Protein AF-A0A386PTB7-F1 (afdb_monomer_lite)

Radius of gyration: 11.57 Å; chains: 1; bounding box: 25×20×30 Å

Secondary structure (DSSP, 8-state):
-HHHHHHHHHHHHHHHHHHHHHHTT--HHHHHHHTT--HHHHHHHHTT--SHHHHHHHHHHHHHHT-

Organism: NCBI:txid2304606

Structure (mmCIF, N/CA/C/O backbone):
data_AF-A0A386PTB7-F1
#
_entry.id   AF-A0A386PTB7-F1
#
loop_
_atom_site.group_PDB
_atom_site.id
_at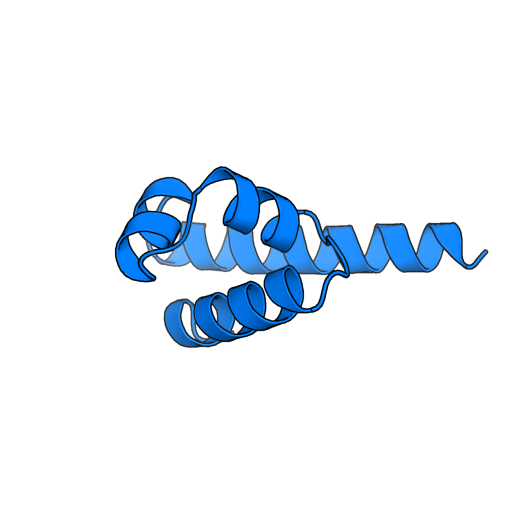om_site.type_symbol
_atom_site.label_atom_id
_atom_site.label_alt_id
_atom_site.label_comp_id
_atom_site.label_asym_id
_atom_site.label_entity_id
_atom_site.label_seq_id
_atom_site.pdbx_PDB_ins_code
_atom_site.Cartn_x
_atom_site.Cartn_y
_atom_site.Cartn_z
_atom_site.occupancy
_atom_site.B_iso_or_equiv
_atom_site.auth_seq_id
_atom_site.auth_comp_id
_atom_site.auth_asym_id
_atom_site.auth_atom_id
_atom_site.pdbx_PDB_model_num
ATOM 1 N N . MET A 1 1 ? 10.964 9.968 -21.207 1.00 60.97 1 MET A N 1
ATOM 2 C CA . MET A 1 1 ? 12.161 9.285 -20.660 1.00 60.97 1 MET A CA 1
ATOM 3 C C . MET A 1 1 ? 11.696 8.095 -19.823 1.00 60.97 1 MET A C 1
ATOM 5 O O . MET A 1 1 ? 10.724 8.279 -19.100 1.00 60.97 1 MET A O 1
ATOM 9 N N . PRO A 1 2 ? 12.321 6.906 -19.894 1.00 82.06 2 PRO A N 1
ATOM 10 C CA . PRO A 1 2 ? 11.875 5.713 -19.154 1.00 82.06 2 PRO A CA 1
ATOM 11 C C . PRO A 1 2 ? 11.721 5.941 -17.641 1.00 82.06 2 PRO A C 1
ATOM 13 O O . PRO A 1 2 ? 10.765 5.475 -17.036 1.00 82.06 2 PRO A O 1
ATOM 16 N N . GLU A 1 3 ? 12.607 6.736 -17.038 1.00 84.50 3 GLU A N 1
ATOM 17 C CA . GLU A 1 3 ? 12.564 7.083 -15.609 1.00 84.50 3 GLU A CA 1
ATOM 18 C C . GLU A 1 3 ? 11.299 7.852 -15.202 1.00 84.50 3 GLU A C 1
ATOM 20 O O . GLU A 1 3 ? 10.744 7.603 -14.134 1.00 84.50 3 GLU A O 1
ATOM 25 N N . GLN A 1 4 ? 10.804 8.745 -16.066 1.00 88.56 4 GLN A N 1
ATOM 26 C CA . GLN A 1 4 ? 9.555 9.476 -15.823 1.00 88.56 4 GLN A CA 1
ATOM 27 C C . GLN A 1 4 ? 8.359 8.524 -15.826 1.00 88.56 4 GLN A C 1
ATOM 29 O O . GLN A 1 4 ? 7.525 8.594 -14.933 1.00 88.56 4 GLN A O 1
ATOM 34 N N . GLN A 1 5 ? 8.330 7.575 -16.767 1.00 88.12 5 GLN A N 1
ATOM 35 C CA . GLN A 1 5 ? 7.267 6.570 -16.841 1.00 88.12 5 GLN A CA 1
ATOM 36 C C . GLN A 1 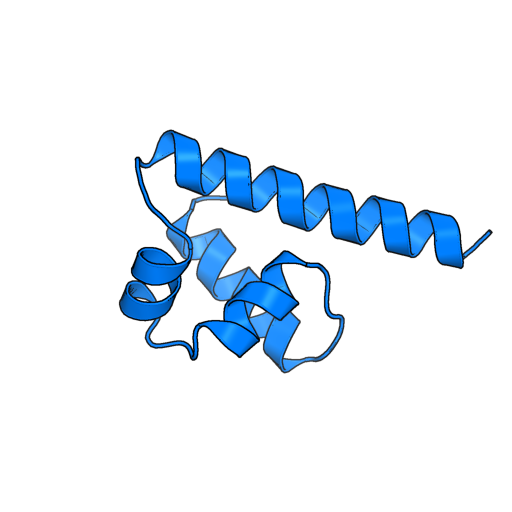5 ? 7.259 5.663 -15.602 1.00 88.12 5 GLN A C 1
ATOM 38 O O . GLN A 1 5 ? 6.197 5.341 -15.076 1.00 88.12 5 GLN A O 1
ATOM 43 N N . PHE A 1 6 ? 8.434 5.283 -15.084 1.00 88.31 6 PHE A N 1
ATOM 44 C CA . PHE A 1 6 ? 8.521 4.524 -13.833 1.00 88.31 6 PHE A CA 1
ATOM 45 C C . PHE A 1 6 ? 8.039 5.327 -12.622 1.00 88.31 6 PHE A C 1
ATOM 47 O O . PHE A 1 6 ? 7.353 4.774 -11.761 1.00 88.31 6 PHE A O 1
ATOM 54 N N . ALA A 1 7 ? 8.373 6.617 -12.553 1.00 92.12 7 ALA A N 1
ATOM 55 C CA . ALA A 1 7 ? 7.921 7.492 -11.478 1.00 92.12 7 ALA A CA 1
ATOM 56 C C . ALA A 1 7 ? 6.398 7.703 -11.510 1.00 92.12 7 ALA A C 1
ATOM 58 O O . ALA A 1 7 ? 5.747 7.621 -10.469 1.00 92.12 7 ALA A O 1
ATOM 59 N N . GLU A 1 8 ? 5.827 7.914 -12.698 1.00 95.19 8 GLU A N 1
ATOM 60 C CA . GLU A 1 8 ? 4.379 8.032 -12.907 1.00 95.19 8 GLU A CA 1
ATOM 61 C C . GLU A 1 8 ? 3.650 6.756 -12.478 1.00 95.19 8 GLU A C 1
ATOM 63 O O . GLU A 1 8 ? 2.706 6.817 -11.691 1.00 95.19 8 GLU A O 1
ATOM 68 N N . TYR A 1 9 ? 4.149 5.593 -12.900 1.00 92.69 9 TYR A N 1
ATOM 69 C CA . TYR A 1 9 ? 3.584 4.302 -12.516 1.00 92.69 9 TYR A CA 1
ATOM 70 C C . TYR A 1 9 ? 3.646 4.055 -11.000 1.00 92.69 9 TYR A C 1
ATOM 72 O O . TYR A 1 9 ? 2.670 3.617 -10.387 1.00 92.69 9 TYR A O 1
ATOM 80 N N . ALA A 1 10 ? 4.776 4.367 -10.357 1.00 94.88 10 ALA A N 1
ATOM 81 C CA . ALA A 1 10 ? 4.910 4.250 -8.906 1.00 94.88 10 ALA A CA 1
ATOM 82 C C . ALA A 1 10 ? 3.932 5.178 -8.164 1.00 94.88 10 ALA A C 1
ATOM 84 O O . ALA A 1 10 ? 3.322 4.774 -7.171 1.00 94.88 10 ALA A O 1
ATOM 85 N N . HIS A 1 11 ? 3.749 6.401 -8.666 1.00 97.19 11 HIS A N 1
ATOM 86 C CA . HIS A 1 11 ? 2.802 7.364 -8.115 1.00 97.19 11 HIS A CA 1
ATOM 87 C C . HIS A 1 11 ? 1.345 6.899 -8.265 1.00 97.19 11 HIS A C 1
ATOM 89 O O . HIS A 1 11 ? 0.547 7.054 -7.335 1.00 97.19 11 HIS A O 1
ATOM 95 N N . GLU A 1 12 ? 0.991 6.309 -9.407 1.00 96.88 12 GLU A N 1
ATOM 96 C CA . GLU A 1 12 ? -0.340 5.753 -9.663 1.00 96.88 12 GLU A CA 1
ATOM 97 C C . GLU A 1 12 ? -0.667 4.598 -8.706 1.00 96.88 12 GLU A C 1
ATOM 99 O O . GLU A 1 12 ? -1.730 4.602 -8.075 1.00 96.88 12 GLU A O 1
ATOM 104 N N . ILE A 1 13 ? 0.271 3.660 -8.519 1.00 96.25 13 ILE A N 1
ATOM 105 C CA . ILE A 1 13 ? 0.153 2.578 -7.528 1.00 96.25 13 ILE A CA 1
ATOM 106 C C . ILE A 1 13 ? -0.093 3.157 -6.134 1.00 96.25 13 ILE A C 1
ATOM 108 O O . ILE A 1 13 ? -1.043 2.759 -5.451 1.00 96.25 13 ILE A O 1
ATOM 112 N N . GLU A 1 14 ? 0.768 4.082 -5.698 1.00 97.94 14 GLU A N 1
ATOM 113 C CA . GLU A 1 14 ? 0.699 4.638 -4.348 1.00 97.94 14 GLU A CA 1
ATOM 114 C C . GLU A 1 14 ? -0.646 5.334 -4.114 1.00 97.94 14 GLU A C 1
ATOM 116 O O . GLU A 1 14 ? -1.293 5.115 -3.084 1.00 97.94 14 GLU A O 1
ATOM 121 N N . SER A 1 15 ? -1.075 6.151 -5.077 1.00 98.06 15 SER A N 1
ATOM 122 C CA . SER A 1 15 ? -2.314 6.925 -4.999 1.00 98.06 15 SER A CA 1
ATOM 123 C C . SER A 1 15 ? -3.536 6.014 -4.938 1.00 98.06 15 SER A C 1
ATOM 125 O O . SER A 1 15 ? -4.381 6.173 -4.055 1.00 98.06 15 SER A O 1
ATOM 127 N N . THR A 1 16 ? -3.598 5.013 -5.816 1.00 98.06 16 THR A N 1
ATOM 128 C CA . THR A 1 16 ? -4.715 4.062 -5.888 1.00 98.06 16 THR A CA 1
ATOM 129 C C . THR A 1 16 ? -4.881 3.307 -4.571 1.00 98.06 16 THR A C 1
ATOM 131 O O . THR A 1 16 ? -5.979 3.248 -4.010 1.00 98.06 16 THR A O 1
ATOM 134 N N . ILE A 1 17 ? -3.778 2.798 -4.013 1.00 97.94 17 ILE A N 1
ATOM 135 C CA . ILE A 1 17 ? -3.803 2.058 -2.747 1.00 97.94 17 ILE A CA 1
ATOM 136 C C . ILE A 1 17 ? -4.182 2.978 -1.581 1.00 97.94 17 ILE A C 1
ATOM 138 O O . ILE A 1 17 ? -5.009 2.599 -0.752 1.00 97.94 17 ILE A O 1
ATOM 142 N N . LYS A 1 18 ? -3.633 4.198 -1.510 1.00 97.81 18 LYS A N 1
ATOM 143 C CA . LYS A 1 18 ? -3.975 5.158 -0.446 1.00 97.81 18 LYS A CA 1
ATOM 144 C C . LYS A 1 18 ? -5.445 5.568 -0.474 1.00 97.81 18 LYS A C 1
ATOM 146 O O . LYS A 1 18 ? -6.064 5.657 0.583 1.00 97.81 18 LYS A O 1
ATOM 151 N N . ILE A 1 19 ? -6.020 5.769 -1.658 1.00 98.31 19 ILE A N 1
ATOM 152 C CA . ILE A 1 19 ? -7.451 6.057 -1.806 1.00 98.31 19 ILE A CA 1
ATOM 153 C C . ILE A 1 19 ? -8.289 4.851 -1.362 1.00 98.31 19 ILE A C 1
ATOM 155 O O . ILE A 1 19 ? -9.281 5.028 -0.655 1.00 98.31 19 ILE A O 1
ATOM 159 N N . GLY A 1 20 ? -7.895 3.628 -1.732 1.00 98.19 20 GLY A N 1
ATOM 160 C CA . GLY A 1 20 ? -8.576 2.404 -1.294 1.00 98.19 20 GLY A CA 1
ATOM 161 C C . GLY A 1 20 ? -8.565 2.229 0.229 1.00 98.19 20 GLY A C 1
ATOM 162 O O . GLY A 1 20 ? -9.598 1.931 0.827 1.00 98.19 20 GLY A O 1
ATOM 163 N N . LEU A 1 21 ? -7.420 2.490 0.861 1.00 98.12 21 LEU A N 1
ATOM 164 C CA . LEU A 1 21 ? -7.262 2.506 2.317 1.00 98.12 21 LEU A CA 1
ATOM 165 C C . LEU A 1 21 ? -8.155 3.558 2.98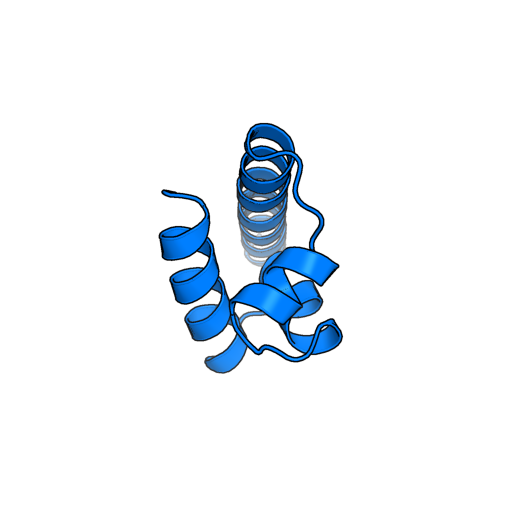4 1.00 98.12 21 LEU A C 1
ATOM 167 O O . LEU A 1 21 ? -8.880 3.244 3.929 1.00 98.12 21 LEU A O 1
ATOM 171 N N . PHE A 1 22 ? -8.167 4.780 2.444 1.00 98.12 22 PHE A N 1
ATOM 172 C CA . PHE A 1 22 ? -9.016 5.866 2.932 1.00 98.12 22 PHE A CA 1
ATOM 173 C C . PHE A 1 22 ? -10.505 5.501 2.876 1.00 98.12 22 PHE A C 1
ATOM 175 O O . PHE A 1 22 ? -11.206 5.632 3.875 1.00 98.12 22 PHE A O 1
ATOM 182 N N . LYS A 1 23 ? -10.981 4.951 1.750 1.00 97.94 23 LYS A N 1
ATOM 183 C CA . LYS A 1 23 ? -12.379 4.503 1.588 1.00 97.94 23 LYS A CA 1
ATOM 184 C C . LYS A 1 23 ? -12.802 3.438 2.605 1.00 97.94 23 LYS A C 1
ATOM 186 O O . LYS A 1 23 ? -13.994 3.264 2.839 1.00 97.94 23 LYS A O 1
ATOM 191 N N . ARG A 1 24 ? -11.843 2.717 3.188 1.00 96.38 24 ARG A N 1
ATOM 192 C CA . ARG A 1 24 ? -12.070 1.654 4.174 1.00 96.38 24 ARG A CA 1
ATOM 193 C C . ARG A 1 24 ? -11.745 2.057 5.608 1.00 96.38 24 ARG A C 1
ATOM 195 O O . ARG A 1 24 ? -11.848 1.204 6.482 1.00 96.38 24 ARG A O 1
ATOM 202 N N . ASN A 1 25 ? -11.368 3.315 5.852 1.00 97.38 25 ASN A N 1
ATOM 203 C CA . ASN A 1 25 ? -10.890 3.787 7.155 1.00 97.38 25 ASN A CA 1
ATOM 204 C C . ASN A 1 25 ? -9.776 2.890 7.730 1.00 97.38 25 ASN A C 1
ATOM 206 O O . ASN A 1 25 ? -9.804 2.538 8.905 1.00 97.38 25 ASN A O 1
ATOM 210 N N . MET A 1 26 ? -8.820 2.494 6.883 1.00 96.69 26 MET A N 1
ATOM 211 C CA . MET A 1 26 ? -7.742 1.563 7.223 1.00 96.69 26 MET A CA 1
ATOM 212 C C . MET A 1 26 ? -6.371 2.203 6.985 1.00 96.69 26 MET A C 1
ATOM 214 O O . MET A 1 26 ? -6.161 2.928 6.013 1.00 96.69 26 MET A O 1
ATOM 218 N N . THR A 1 27 ? -5.407 1.904 7.847 1.00 97.75 27 THR A N 1
ATOM 219 C CA . THR A 1 27 ? -4.002 2.306 7.715 1.00 97.75 27 THR A CA 1
ATOM 220 C C . THR A 1 27 ? -3.173 1.252 6.971 1.00 97.75 27 THR A C 1
ATOM 222 O O . THR A 1 27 ? -3.523 0.077 6.901 1.00 97.75 27 THR A O 1
ATOM 225 N N . GLN A 1 28 ? -2.002 1.638 6.449 1.00 97.75 28 GLN A N 1
ATOM 226 C CA . GLN A 1 28 ? -1.059 0.681 5.843 1.00 97.75 28 GLN A CA 1
ATOM 227 C C . GLN A 1 28 ? -0.555 -0.370 6.846 1.00 97.75 28 GLN A C 1
ATOM 229 O O . GLN A 1 28 ? -0.250 -1.493 6.455 1.00 97.75 28 GLN A O 1
ATOM 234 N N . LYS A 1 29 ? -0.480 -0.017 8.137 1.00 97.56 29 LYS A N 1
ATOM 235 C CA . LYS A 1 29 ? -0.086 -0.941 9.205 1.00 97.56 29 LYS A CA 1
ATOM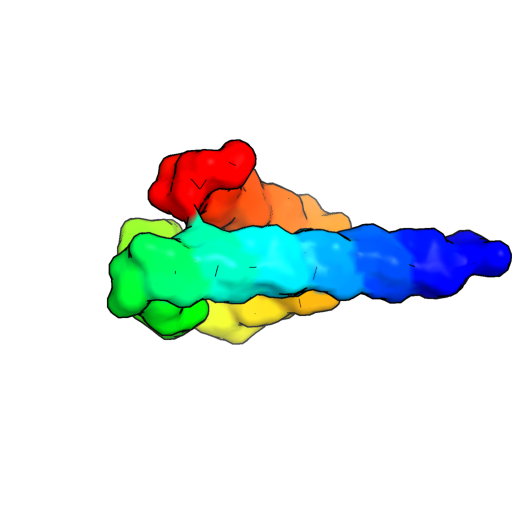 236 C C . LYS A 1 29 ? -1.150 -2.018 9.415 1.00 97.56 29 LYS A C 1
ATOM 238 O O . LYS A 1 29 ? -0.813 -3.194 9.400 1.00 97.56 29 LYS A O 1
ATOM 243 N N . GLU A 1 30 ? -2.414 -1.620 9.536 1.00 98.12 30 GLU A N 1
ATOM 244 C CA . GLU A 1 30 ? -3.536 -2.562 9.665 1.00 98.12 30 GLU A CA 1
ATOM 245 C C . GLU A 1 30 ? -3.664 -3.445 8.422 1.00 98.12 30 GLU A C 1
ATOM 247 O O . GLU A 1 30 ? -3.898 -4.643 8.538 1.00 98.12 30 GLU A O 1
ATOM 252 N N . LEU A 1 31 ? -3.427 -2.890 7.228 1.00 98.19 31 LEU A N 1
ATOM 253 C CA . LEU A 1 31 ? -3.357 -3.677 5.998 1.00 98.19 31 LEU A CA 1
ATOM 254 C C . LEU A 1 31 ? -2.228 -4.719 6.047 1.00 98.19 31 LEU A C 1
ATOM 256 O O . LEU A 1 31 ? -2.451 -5.860 5.651 1.00 98.19 31 LEU A O 1
ATOM 260 N N . ALA A 1 32 ? -1.036 -4.352 6.533 1.00 98.12 32 ALA A N 1
ATOM 261 C CA . ALA A 1 32 ? 0.082 -5.286 6.692 1.00 98.12 32 ALA A CA 1
ATOM 262 C C . ALA A 1 32 ? -0.256 -6.417 7.667 1.00 98.12 32 ALA A C 1
ATOM 264 O O . ALA A 1 32 ? 0.016 -7.578 7.372 1.00 98.12 32 ALA A O 1
ATOM 265 N N . GLU A 1 33 ? -0.877 -6.084 8.797 1.00 98.06 33 GLU A N 1
ATOM 266 C CA . GLU A 1 33 ? -1.336 -7.058 9.789 1.00 98.06 33 GLU A CA 1
ATOM 267 C C . GLU A 1 33 ? -2.395 -7.998 9.195 1.00 98.06 33 GLU A C 1
ATOM 269 O O . GLU A 1 33 ? -2.284 -9.214 9.352 1.00 98.06 33 GLU A O 1
ATOM 274 N N . LEU A 1 34 ? -3.354 -7.453 8.438 1.00 97.44 34 LEU A N 1
ATOM 275 C CA . LEU A 1 34 ? -4.441 -8.198 7.799 1.00 97.44 34 LEU A CA 1
ATOM 276 C C . LEU A 1 34 ? -3.947 -9.229 6.776 1.00 97.44 34 LEU A C 1
ATOM 278 O O . LEU A 1 34 ? -4.514 -10.314 6.684 1.00 97.44 34 LEU A O 1
ATOM 282 N N . ILE A 1 35 ? -2.909 -8.903 6.002 1.00 96.88 35 ILE A N 1
ATOM 283 C CA . ILE A 1 35 ? -2.329 -9.825 5.006 1.00 96.88 35 ILE A CA 1
ATOM 284 C C . ILE A 1 35 ? -1.106 -10.587 5.537 1.00 96.88 35 ILE A C 1
ATOM 286 O O . ILE A 1 35 ? -0.425 -11.265 4.768 1.00 96.88 35 ILE A O 1
ATOM 290 N N . HIS A 1 36 ? -0.809 -10.469 6.835 1.00 97.31 36 HIS A N 1
ATOM 291 C CA . HIS A 1 36 ? 0.360 -11.066 7.487 1.00 97.31 36 HIS A CA 1
ATOM 292 C C . HIS A 1 36 ? 1.696 -10.734 6.793 1.00 97.31 36 HIS A C 1
ATOM 294 O O . HIS A 1 36 ? 2.589 -11.576 6.675 1.00 97.31 36 HIS A O 1
ATOM 300 N N . ALA A 1 37 ? 1.846 -9.492 6.328 1.00 97.19 37 ALA A N 1
ATOM 301 C CA . ALA A 1 37 ? 3.058 -9.002 5.683 1.00 97.19 37 ALA A CA 1
ATOM 302 C C . ALA A 1 37 ? 3.932 -8.185 6.638 1.00 97.19 37 ALA A C 1
ATOM 304 O O . ALA A 1 37 ? 3.461 -7.500 7.545 1.00 97.19 37 ALA A O 1
ATOM 305 N N . ASN A 1 38 ? 5.239 -8.183 6.372 1.00 97.50 38 ASN A N 1
ATOM 306 C CA . ASN A 1 38 ? 6.140 -7.233 7.007 1.00 97.50 38 ASN A CA 1
ATOM 307 C C . ASN A 1 38 ? 5.778 -5.788 6.567 1.00 97.50 38 ASN A C 1
ATOM 309 O O . ASN A 1 38 ? 5.749 -5.520 5.360 1.00 97.50 38 ASN A O 1
ATOM 313 N N . PRO A 1 39 ? 5.563 -4.837 7.501 1.00 97.38 39 PRO A N 1
ATOM 314 C CA . PRO A 1 39 ? 5.144 -3.475 7.160 1.00 97.38 39 PRO A CA 1
ATOM 315 C C . PRO A 1 39 ? 6.127 -2.721 6.259 1.00 97.38 39 PRO A C 1
ATOM 317 O O . PRO A 1 39 ? 5.711 -1.982 5.371 1.00 97.38 39 PRO A O 1
ATOM 320 N N . GLN A 1 40 ? 7.438 -2.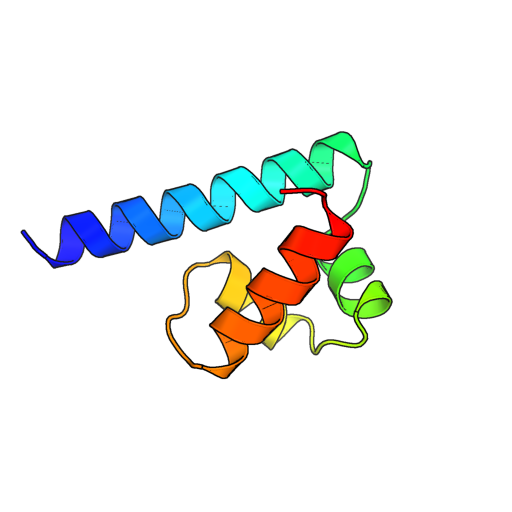912 6.438 1.00 97.38 40 GLN A N 1
ATOM 321 C CA . GLN A 1 40 ? 8.444 -2.253 5.603 1.00 97.38 40 GLN A CA 1
ATOM 322 C C . GLN A 1 40 ? 8.398 -2.777 4.163 1.00 97.38 40 GLN A C 1
ATOM 324 O O . GLN A 1 40 ? 8.467 -1.994 3.216 1.00 97.38 40 GLN A O 1
ATOM 329 N N . GLN A 1 41 ? 8.244 -4.091 3.982 1.00 97.44 41 GLN A N 1
ATOM 330 C CA . GLN A 1 41 ? 8.087 -4.694 2.658 1.00 97.44 41 GLN A CA 1
ATOM 331 C C . GLN A 1 41 ? 6.802 -4.224 1.974 1.00 97.44 41 GLN A C 1
ATOM 333 O O . GLN A 1 41 ? 6.857 -3.840 0.806 1.00 97.44 41 GLN A O 1
ATOM 338 N N . LEU A 1 42 ? 5.684 -4.180 2.705 1.00 98.25 42 LEU A N 1
ATOM 339 C CA . LEU A 1 42 ? 4.427 -3.656 2.179 1.00 98.25 42 LEU A CA 1
ATOM 340 C C . LEU A 1 42 ? 4.565 -2.192 1.753 1.00 98.25 42 LEU A C 1
ATOM 342 O O . LEU A 1 42 ? 4.173 -1.835 0.646 1.00 98.25 42 LEU A O 1
ATOM 346 N N . ASN A 1 43 ? 5.171 -1.347 2.584 1.00 97.88 43 ASN A N 1
ATOM 347 C CA . ASN A 1 43 ? 5.320 0.071 2.267 1.00 97.88 43 ASN A CA 1
ATOM 348 C C . ASN A 1 43 ? 6.173 0.289 1.012 1.00 97.88 43 ASN A C 1
ATOM 350 O O . ASN A 1 43 ? 5.830 1.135 0.189 1.00 97.88 43 ASN A O 1
ATOM 354 N N . ARG A 1 44 ? 7.233 -0.505 0.807 1.00 97.75 44 ARG A N 1
ATOM 355 C CA . ARG A 1 44 ? 8.002 -0.481 -0.450 1.00 97.75 44 ARG A CA 1
ATOM 356 C C . ARG A 1 44 ? 7.153 -0.901 -1.646 1.00 97.75 44 ARG A C 1
ATOM 358 O O . ARG A 1 44 ? 7.199 -0.244 -2.683 1.00 97.75 44 ARG A O 1
ATOM 365 N N . ALA A 1 45 ? 6.338 -1.942 -1.492 1.00 97.81 45 ALA A N 1
ATOM 366 C CA . ALA A 1 45 ? 5.422 -2.380 -2.536 1.00 97.81 45 ALA A CA 1
ATOM 367 C C . ALA A 1 45 ? 4.420 -1.277 -2.915 1.00 97.81 45 ALA A C 1
ATOM 369 O O . ALA A 1 45 ? 4.201 -1.026 -4.099 1.00 97.81 45 ALA A O 1
ATOM 370 N N . ILE A 1 46 ? 3.864 -0.567 -1.932 1.00 97.56 46 ILE A N 1
ATOM 371 C CA . ILE A 1 46 ? 2.961 0.568 -2.171 1.00 97.56 46 ILE A CA 1
ATOM 372 C C . ILE A 1 46 ? 3.699 1.736 -2.840 1.00 97.56 46 ILE A C 1
ATOM 374 O O . ILE A 1 46 ? 3.122 2.428 -3.668 1.00 97.56 46 ILE A O 1
ATOM 378 N N . LYS A 1 47 ? 4.987 1.923 -2.537 1.00 97.00 47 LYS A N 1
ATOM 379 C CA . LYS A 1 47 ? 5.862 2.938 -3.147 1.00 97.00 47 LYS A CA 1
ATOM 380 C C . LYS A 1 47 ? 6.369 2.580 -4.552 1.00 97.00 47 LYS A C 1
ATOM 382 O O . LYS A 1 47 ? 7.221 3.285 -5.080 1.00 97.00 47 LYS A O 1
ATOM 387 N N . GLY A 1 48 ? 5.867 1.501 -5.155 1.00 95.38 48 GLY A N 1
ATOM 388 C CA . GLY A 1 48 ? 6.193 1.131 -6.534 1.00 95.38 48 GLY A CA 1
ATOM 389 C C . GLY A 1 48 ? 7.445 0.267 -6.698 1.00 95.38 48 GLY A C 1
ATOM 390 O O . GLY A 1 48 ? 7.933 0.122 -7.813 1.00 95.38 48 GLY A O 1
ATOM 391 N N . ASP A 1 49 ? 7.958 -0.354 -5.629 1.00 96.31 49 ASP A N 1
ATOM 392 C CA . ASP A 1 49 ? 9.065 -1.313 -5.731 1.00 96.31 49 ASP A CA 1
ATOM 393 C C . ASP A 1 49 ? 8.719 -2.453 -6.715 1.00 96.31 49 ASP A C 1
ATOM 395 O O . ASP A 1 49 ? 7.619 -3.019 -6.691 1.00 96.31 49 ASP A O 1
ATOM 399 N N . MET A 1 50 ? 9.647 -2.768 -7.620 1.00 93.25 50 MET A N 1
ATOM 400 C CA . MET A 1 50 ? 9.406 -3.668 -8.757 1.00 93.25 50 MET A CA 1
ATOM 401 C C . MET A 1 50 ? 9.848 -5.116 -8.513 1.00 93.25 50 MET A C 1
ATOM 403 O O . MET A 1 50 ? 9.768 -5.942 -9.424 1.00 93.25 50 MET A O 1
ATOM 407 N N . THR A 1 5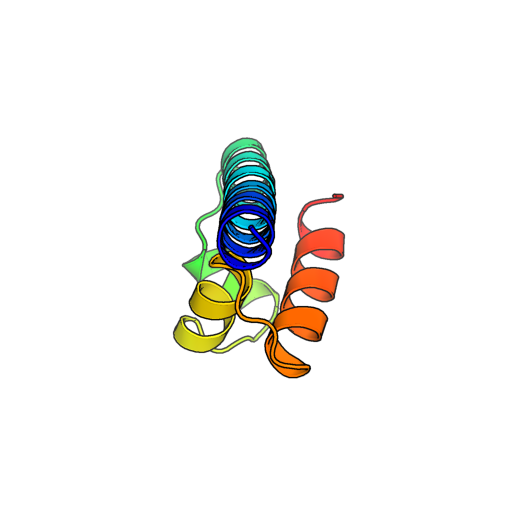1 ? 10.293 -5.458 -7.300 1.00 96.50 51 THR A N 1
ATOM 408 C CA . THR A 1 51 ? 10.668 -6.842 -6.981 1.00 96.50 51 THR A CA 1
ATOM 409 C C . THR A 1 51 ? 9.467 -7.789 -7.119 1.00 96.50 51 THR A C 1
ATOM 411 O O . THR A 1 51 ? 8.323 -7.369 -6.905 1.00 96.50 51 THR A O 1
ATOM 414 N N . PRO A 1 52 ? 9.691 -9.085 -7.416 1.00 97.94 52 PRO A N 1
ATOM 415 C CA . PRO A 1 52 ? 8.615 -10.077 -7.453 1.00 97.94 52 PRO A CA 1
ATOM 416 C C . PRO A 1 52 ? 7.777 -10.067 -6.172 1.00 97.94 52 PRO A C 1
ATOM 418 O O . PRO A 1 52 ? 6.550 -10.065 -6.231 1.00 97.94 52 PRO A O 1
ATOM 421 N N . LYS A 1 53 ? 8.433 -9.915 -5.013 1.00 97.06 53 LYS A N 1
ATOM 422 C CA . LYS A 1 53 ? 7.741 -9.875 -3.726 1.00 97.06 53 LYS A CA 1
ATOM 423 C C . LYS A 1 53 ? 6.801 -8.679 -3.585 1.00 97.06 53 LYS A C 1
ATOM 425 O O . LYS A 1 53 ? 5.691 -8.821 -3.082 1.00 97.06 53 LYS A O 1
ATOM 430 N N . SER A 1 54 ? 7.226 -7.503 -4.038 1.00 97.75 54 SER A N 1
ATOM 431 C CA . SER A 1 54 ? 6.384 -6.305 -4.028 1.00 97.75 54 SER A CA 1
ATOM 432 C C . SER A 1 54 ? 5.175 -6.436 -4.953 1.00 97.75 54 SER A C 1
ATOM 434 O O . SER A 1 54 ? 4.101 -5.927 -4.635 1.00 97.75 54 SER A O 1
ATOM 436 N N . ARG A 1 55 ? 5.312 -7.155 -6.073 1.00 97.62 55 ARG A N 1
ATOM 437 C CA . ARG A 1 55 ? 4.188 -7.456 -6.971 1.00 97.62 55 ARG A CA 1
ATOM 438 C C . ARG A 1 55 ? 3.172 -8.387 -6.306 1.00 97.62 55 ARG A C 1
ATOM 440 O O . ARG A 1 55 ? 1.999 -8.036 -6.268 1.00 97.62 55 ARG A O 1
ATOM 447 N N . GLU A 1 56 ? 3.627 -9.479 -5.689 1.00 98.06 56 GLU A N 1
ATOM 448 C CA . GLU A 1 56 ? 2.762 -10.391 -4.917 1.00 98.06 56 GLU A CA 1
ATOM 449 C C . GLU A 1 56 ? 1.996 -9.658 -3.806 1.00 98.06 56 GLU A C 1
ATOM 451 O O . GLU A 1 56 ? 0.796 -9.863 -3.616 1.00 98.06 56 GLU A O 1
ATOM 456 N N . LEU A 1 57 ? 2.683 -8.777 -3.067 1.00 98.38 57 LEU A N 1
ATOM 457 C CA . LEU A 1 57 ? 2.052 -7.977 -2.017 1.00 98.38 57 LEU A CA 1
ATOM 458 C C . LEU A 1 57 ? 0.976 -7.061 -2.604 1.00 98.38 57 LEU A C 1
ATOM 460 O O . LEU A 1 57 ? -0.123 -7.004 -2.061 1.00 98.38 57 LEU A O 1
ATOM 464 N N . ARG A 1 58 ? 1.231 -6.397 -3.738 1.00 97.81 58 ARG A N 1
ATOM 465 C CA . ARG A 1 58 ? 0.211 -5.569 -4.404 1.00 97.81 58 ARG A CA 1
ATOM 466 C C . ARG A 1 58 ? -1.001 -6.375 -4.867 1.00 97.81 58 ARG A C 1
ATOM 468 O O . ARG A 1 58 ? -2.112 -5.878 -4.744 1.00 97.81 58 ARG A O 1
ATOM 475 N N . GLU A 1 59 ? -0.828 -7.613 -5.319 1.00 98.06 59 GLU A N 1
ATOM 476 C CA . GLU A 1 59 ? -1.952 -8.495 -5.677 1.00 98.06 59 GLU A CA 1
ATOM 477 C C . GLU A 1 59 ? -2.800 -8.893 -4.458 1.00 98.06 59 GLU A C 1
ATOM 479 O O . GLU A 1 59 ? -4.021 -9.037 -4.548 1.00 98.06 59 GLU A O 1
ATOM 484 N N . GLN A 1 60 ? -2.179 -9.081 -3.290 1.00 98.06 60 GLN A N 1
ATOM 485 C CA . GLN A 1 60 ? -2.913 -9.276 -2.035 1.00 98.06 60 GLN A CA 1
ATOM 486 C C . GLN A 1 60 ? -3.659 -8.002 -1.629 1.00 98.06 60 GLN A C 1
ATOM 488 O O . GLN A 1 60 ? -4.838 -8.067 -1.288 1.00 98.06 60 GLN A O 1
ATOM 493 N N . VAL A 1 61 ? -3.006 -6.841 -1.726 1.00 98.06 61 VAL A N 1
ATOM 494 C CA . VAL A 1 61 ? -3.621 -5.540 -1.433 1.00 98.06 61 VAL A CA 1
ATOM 495 C C . VAL A 1 61 ? -4.795 -5.250 -2.362 1.00 98.06 61 VAL A C 1
ATOM 497 O O . VAL A 1 61 ? -5.829 -4.808 -1.878 1.00 98.06 61 VAL A O 1
ATOM 500 N N . ALA A 1 62 ? -4.679 -5.531 -3.660 1.00 97.56 62 ALA A N 1
ATOM 501 C CA . ALA A 1 62 ? -5.763 -5.334 -4.620 1.00 97.56 62 ALA A CA 1
ATOM 502 C C . ALA A 1 62 ? -6.997 -6.169 -4.251 1.00 97.56 62 ALA A C 1
ATOM 504 O O . ALA A 1 62 ? -8.105 -5.638 -4.189 1.00 97.56 62 ALA A O 1
ATOM 505 N N . ARG A 1 63 ? -6.796 -7.440 -3.872 1.00 97.00 63 ARG A N 1
ATOM 506 C CA . ARG A 1 63 ? -7.869 -8.309 -3.359 1.00 97.00 63 ARG A CA 1
ATOM 507 C C . ARG A 1 63 ? -8.483 -7.783 -2.073 1.00 97.00 63 ARG A C 1
ATOM 509 O O . ARG A 1 63 ? -9.700 -7.811 -1.933 1.00 97.00 63 ARG A O 1
ATOM 516 N N . VAL A 1 64 ? -7.660 -7.305 -1.136 1.00 96.19 64 VAL A N 1
ATOM 517 C CA . VAL A 1 64 ? -8.178 -6.706 0.093 1.00 96.19 64 VAL A CA 1
ATOM 518 C C . VAL A 1 64 ? -8.995 -5.483 -0.257 1.00 96.19 64 VAL A C 1
ATOM 520 O O . VAL A 1 64 ? -10.128 -5.434 0.177 1.00 96.19 64 VAL A O 1
ATOM 523 N N . LEU A 1 65 ? -8.471 -4.531 -1.028 1.00 96.06 65 LEU A N 1
ATOM 524 C CA . LEU A 1 65 ? -9.074 -3.217 -1.263 1.00 96.06 65 LEU A CA 1
ATOM 525 C C . LEU A 1 65 ? -10.156 -3.194 -2.359 1.00 96.06 65 LEU A C 1
ATOM 527 O O . LEU A 1 65 ? -10.832 -2.173 -2.479 1.00 96.06 65 LEU A O 1
ATOM 531 N N . ASN A 1 66 ? -10.388 -4.305 -3.067 1.00 94.56 66 ASN A N 1
ATOM 532 C CA . ASN A 1 66 ? -11.251 -4.412 -4.254 1.00 94.56 66 ASN A CA 1
ATOM 533 C C . ASN A 1 66 ? -10.843 -3.426 -5.365 1.00 94.56 66 ASN A C 1
ATOM 535 O O . ASN A 1 66 ? -11.670 -2.638 -5.830 1.00 94.56 66 ASN A O 1
ATOM 539 N N . LEU A 1 67 ? -9.557 -3.445 -5.723 1.00 91.81 67 LEU A N 1
ATOM 540 C CA . LEU A 1 67 ? -8.973 -2.663 -6.820 1.00 91.81 67 LEU A CA 1
ATOM 541 C C . LEU A 1 67 ? -8.847 -3.497 -8.096 1.00 91.81 67 LEU A C 1
ATOM 543 O O . LEU A 1 67 ? -8.629 -4.724 -7.967 1.00 91.81 67 LEU A O 1
#

Sequence (67 aa):
MPEQQFAEYAHEIESTIKIGLFKRNMTQKELAELIHANPQQLNRAIKGDMTPKSRELREQVARVLNL

Foldseek 3Di:
DVVVVLQVVLVVLLVVLVVLCVVVVHDLVNLCVVLVHDSVLQVCLSSRNPDPSSVVSSVSSCVVSVD

pLDDT: mean 95.71, std 5.36, range [60.97, 98.38]

InterPro domains:
  IPR001387 Cro/C1-type, helix-turn-helix domain [cd00093] (23-67)
  IPR010982 Lambda repressor-like, DNA-binding domain superfamily [G3DSA:1.10.260.40] (5-67)
  IPR010982 Lambda repressor-like, DNA-binding domain superfamily [SSF47413] (13-66)